Protein AF-A0A7X3VIU7-F1 (afdb_monomer)

Radius of gyration: 25.83 Å; Cα contacts (8 Å, |Δi|>4): 78; chains: 1; bounding box: 59×47×70 Å

Structure (mmCIF, N/CA/C/O backbone):
data_AF-A0A7X3VIU7-F1
#
_entry.id   AF-A0A7X3VIU7-F1
#
loop_
_atom_site.group_PDB
_atom_site.id
_atom_site.type_symbol
_atom_site.label_atom_id
_atom_site.label_alt_id
_atom_site.label_comp_id
_atom_site.label_asym_id
_atom_site.label_entity_id
_atom_site.label_seq_id
_atom_site.pdbx_PDB_ins_code
_atom_site.Cartn_x
_atom_site.Cartn_y
_atom_site.Cartn_z
_atom_site.occupancy
_atom_site.B_iso_or_equiv
_atom_site.auth_seq_id
_atom_site.auth_comp_id
_atom_site.auth_asym_id
_atom_site.auth_atom_id
_atom_site.pdbx_PDB_model_num
ATOM 1 N N . MET A 1 1 ? -41.754 20.564 9.578 1.00 50.47 1 MET A N 1
ATOM 2 C CA . MET A 1 1 ? -40.548 21.058 8.878 1.00 50.47 1 MET A CA 1
ATOM 3 C C . MET A 1 1 ? -39.331 20.341 9.441 1.00 50.47 1 MET A C 1
ATOM 5 O O . MET A 1 1 ? -39.280 20.212 10.660 1.00 50.47 1 MET A O 1
ATOM 9 N N . PRO A 1 2 ? -38.402 19.831 8.618 1.00 66.06 2 PRO A N 1
ATOM 10 C CA . PRO A 1 2 ? -37.187 19.202 9.127 1.00 66.06 2 PRO A CA 1
ATOM 11 C C . PRO A 1 2 ? -36.305 20.253 9.812 1.00 66.06 2 PRO A C 1
ATOM 13 O O . PRO A 1 2 ? -36.135 21.360 9.304 1.00 66.06 2 PRO A O 1
ATOM 16 N N . ILE A 1 3 ? -35.769 19.910 10.981 1.00 73.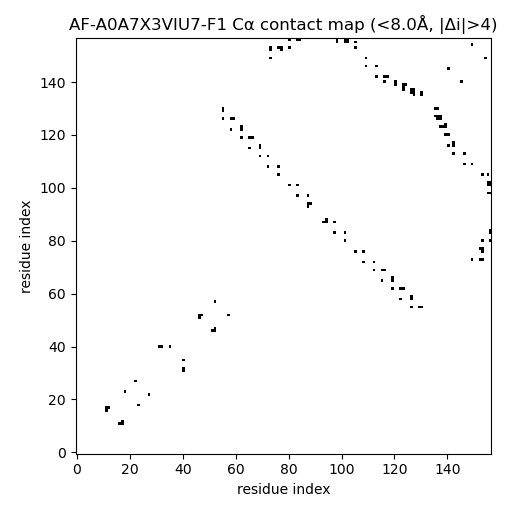44 3 ILE A N 1
ATOM 17 C CA . ILE A 1 3 ? -34.824 20.754 11.715 1.00 73.44 3 ILE A CA 1
ATOM 18 C C . ILE A 1 3 ? -33.541 20.846 10.882 1.00 73.44 3 ILE A C 1
ATOM 20 O O . ILE A 1 3 ? -32.896 19.832 10.622 1.00 73.44 3 ILE A O 1
ATOM 24 N N . ASN A 1 4 ? -33.174 22.053 10.445 1.00 85.00 4 ASN A N 1
ATOM 25 C CA . ASN A 1 4 ? -31.904 22.293 9.765 1.00 85.00 4 ASN A CA 1
ATOM 26 C C . ASN A 1 4 ? -30.827 22.599 10.814 1.00 85.00 4 ASN A C 1
ATOM 28 O O . ASN A 1 4 ? -30.647 23.745 11.221 1.00 85.00 4 ASN A O 1
ATOM 32 N N . VAL A 1 5 ? -30.138 21.547 11.258 1.00 87.56 5 VAL A N 1
ATOM 33 C CA . VAL A 1 5 ? -29.089 21.616 12.289 1.00 87.56 5 VAL A CA 1
ATOM 34 C C . VAL A 1 5 ? -27.954 22.563 11.884 1.00 87.56 5 VAL A C 1
ATOM 36 O O . VAL A 1 5 ? -27.449 23.292 12.729 1.00 87.56 5 VAL A O 1
ATOM 39 N N . ASN A 1 6 ? -27.594 22.625 10.597 1.00 88.44 6 ASN A N 1
ATOM 40 C CA . ASN A 1 6 ? -26.528 23.515 10.126 1.00 88.44 6 ASN A CA 1
ATOM 41 C C . ASN A 1 6 ? -26.891 24.988 10.341 1.00 88.44 6 ASN A C 1
ATOM 43 O O . ASN A 1 6 ? -26.095 25.732 10.902 1.00 88.44 6 ASN A O 1
ATOM 47 N N . LYS A 1 7 ? -28.125 25.377 9.991 1.00 90.94 7 LYS A N 1
ATOM 48 C CA . LYS A 1 7 ? -28.613 26.747 10.201 1.00 90.94 7 LYS A CA 1
ATOM 49 C C . LYS A 1 7 ? -28.609 27.136 11.686 1.00 90.94 7 LYS A C 1
ATOM 51 O O . LYS A 1 7 ? -28.244 28.249 12.035 1.00 90.94 7 LYS A O 1
ATOM 56 N N . GLN A 1 8 ? -28.965 26.205 12.574 1.00 90.62 8 GLN A N 1
ATOM 57 C CA . GLN A 1 8 ? -28.931 26.443 14.023 1.00 90.62 8 GLN A CA 1
ATOM 58 C C . GLN A 1 8 ? -27.505 26.632 14.558 1.00 90.62 8 GLN A C 1
ATOM 60 O O . GLN A 1 8 ? -27.291 27.463 15.439 1.00 90.62 8 GLN A O 1
ATOM 65 N N . ILE A 1 9 ? -26.537 25.874 14.032 1.00 90.94 9 ILE A N 1
ATOM 66 C CA . ILE A 1 9 ? -25.122 26.014 14.396 1.00 90.94 9 ILE A CA 1
ATOM 67 C C . ILE A 1 9 ? -24.589 27.375 13.935 1.00 90.94 9 ILE A C 1
ATOM 69 O O . ILE A 1 9 ? -23.935 28.056 14.721 1.00 90.94 9 ILE A O 1
ATOM 73 N N . GLU A 1 10 ? -24.894 27.790 12.704 1.00 91.88 10 GLU A N 1
ATOM 74 C CA . GLU A 1 10 ? -24.481 29.089 12.150 1.00 91.88 10 GLU A CA 1
ATOM 75 C C . GLU A 1 10 ? -25.018 30.259 12.984 1.00 91.88 10 GLU A C 1
ATOM 77 O O . GLU A 1 10 ? -24.243 31.097 13.442 1.00 91.88 10 GLU A O 1
ATOM 82 N N . GLU A 1 11 ? -26.318 30.266 13.289 1.00 92.81 11 GLU A N 1
ATOM 83 C CA . GLU A 1 11 ? -26.926 31.299 14.133 1.00 92.81 11 GLU A CA 1
ATOM 84 C C . GLU A 1 11 ? -26.323 31.320 15.557 1.00 92.81 11 GLU A C 1
ATOM 86 O O . GLU A 1 11 ? -26.133 32.387 16.140 1.00 92.81 11 GLU A O 1
ATOM 91 N N . ALA A 1 12 ? -25.980 30.159 16.133 1.00 89.06 12 ALA A N 1
ATOM 92 C CA . ALA A 1 12 ? -25.312 30.077 17.437 1.00 89.06 12 ALA A CA 1
ATOM 93 C C . ALA A 1 12 ? -23.858 30.593 17.391 1.00 89.06 12 ALA A C 1
ATOM 95 O O . ALA A 1 12 ? -23.384 31.220 18.345 1.00 89.06 12 ALA A O 1
ATOM 96 N N . MET A 1 13 ? -23.150 30.383 16.274 1.00 89.25 13 MET A N 1
ATOM 97 C CA . MET A 1 13 ? -21.830 30.973 16.032 1.00 89.25 13 MET A CA 1
ATOM 98 C C . MET A 1 13 ? -21.906 32.500 15.927 1.00 89.25 13 MET A C 1
ATOM 100 O O . MET A 1 13 ? -21.097 33.182 16.559 1.00 89.25 13 MET A O 1
ATOM 104 N N . GLU A 1 14 ? -22.889 33.038 15.199 1.00 93.06 14 GLU A N 1
ATOM 105 C CA . GLU A 1 14 ? -23.127 34.485 15.074 1.00 93.06 14 GLU A CA 1
ATOM 106 C C . GLU A 1 14 ? -23.460 35.137 16.420 1.00 93.06 14 GLU A C 1
ATOM 108 O O . GLU A 1 14 ? -22.922 36.196 16.752 1.00 93.06 14 GLU A O 1
ATOM 113 N N . ARG A 1 15 ? -24.274 34.467 17.246 1.00 93.38 15 ARG A N 1
ATOM 114 C CA . ARG A 1 15 ? -24.580 34.896 18.623 1.00 93.38 15 ARG A CA 1
ATOM 115 C C . ARG A 1 15 ? -23.393 34.770 19.584 1.00 93.38 15 ARG A C 1
ATOM 117 O O . ARG A 1 15 ? -23.476 35.226 20.721 1.00 93.38 15 ARG A O 1
ATOM 124 N N . GLY A 1 16 ? -22.279 34.183 19.142 1.00 90.62 16 GLY A N 1
ATOM 125 C CA . GLY A 1 16 ? -21.072 34.028 19.946 1.00 90.62 16 GLY A CA 1
ATOM 126 C C . GLY A 1 16 ? -21.191 32.974 21.046 1.00 90.62 16 GLY A C 1
ATOM 127 O O . GLY A 1 16 ? -20.378 32.993 21.965 1.00 90.62 16 GLY A O 1
ATOM 128 N N . GLU A 1 17 ? -22.144 32.041 20.951 1.00 90.81 17 GLU A N 1
ATOM 129 C CA . GLU A 1 17 ? -22.378 30.991 21.960 1.00 90.81 17 GLU A CA 1
ATOM 130 C C . GLU A 1 17 ? -21.190 30.023 22.115 1.00 90.81 17 GLU A C 1
ATOM 132 O O . GLU A 1 17 ? -21.074 29.330 23.122 1.00 90.81 17 GLU A O 1
ATOM 137 N N . PHE A 1 18 ? -20.275 30.000 21.140 1.00 88.75 18 PHE A N 1
ATOM 138 C CA . PHE A 1 18 ? -19.038 29.216 21.188 1.00 88.75 18 PHE A CA 1
ATOM 139 C C . PHE A 1 18 ? -17.828 29.977 21.758 1.00 88.75 18 PHE A C 1
ATOM 141 O O . PHE A 1 18 ? -16.748 29.395 21.856 1.00 88.75 18 PHE A O 1
ATOM 148 N N . LYS A 1 19 ? -17.980 31.256 22.133 1.00 90.00 19 LYS A N 1
ATOM 149 C CA . LYS A 1 19 ? -16.915 32.048 22.771 1.00 90.00 19 LYS A CA 1
ATOM 150 C C . LYS A 1 19 ? -16.882 31.792 24.279 1.00 90.00 19 LYS A C 1
ATOM 152 O O . LYS A 1 19 ? -17.919 31.690 24.925 1.00 90.00 19 LYS A O 1
ATOM 157 N N . ASN A 1 20 ? -15.685 31.765 24.853 1.00 87.50 20 ASN A N 1
ATOM 158 C CA . ASN A 1 20 ? -15.388 31.505 26.264 1.00 87.50 20 ASN A CA 1
ATOM 159 C C . ASN A 1 20 ? -15.893 30.148 26.780 1.00 87.50 20 ASN A C 1
ATOM 161 O O . ASN A 1 20 ? -16.198 30.002 27.967 1.00 87.50 20 ASN A O 1
ATOM 165 N N . LEU A 1 21 ? -15.976 29.135 25.910 1.00 89.50 21 LEU A N 1
ATOM 166 C CA . LEU A 1 21 ? -16.372 27.794 26.336 1.00 89.50 21 LEU A CA 1
ATOM 167 C C . LEU A 1 21 ? -15.323 27.181 27.281 1.00 89.50 21 LEU A C 1
ATOM 169 O O . LEU A 1 21 ? -14.116 27.383 27.103 1.00 89.50 21 LEU A O 1
ATOM 173 N N . PRO A 1 22 ? -15.740 26.365 28.267 1.00 84.38 22 PRO A N 1
ATOM 174 C CA . PRO A 1 22 ? -14.809 25.617 29.099 1.00 84.38 22 PRO A CA 1
ATOM 175 C C . PRO A 1 22 ? -13.872 24.750 28.247 1.00 84.38 22 PRO A C 1
ATOM 177 O O . PRO A 1 22 ? -14.288 23.768 27.637 1.00 84.38 22 PRO A O 1
ATOM 180 N N . GLY A 1 23 ? -12.586 25.104 28.221 1.00 83.19 23 GLY A N 1
ATOM 181 C CA . GLY A 1 23 ? -11.582 24.406 27.411 1.00 83.19 23 GLY A CA 1
ATOM 182 C C . GLY A 1 23 ? -11.235 25.083 26.084 1.00 83.19 23 GLY A C 1
ATOM 183 O O . GLY A 1 23 ? -10.380 24.558 25.374 1.00 83.19 23 GLY A O 1
ATOM 184 N N . GLU A 1 24 ? -11.814 26.246 25.769 1.00 88.25 24 GLU A N 1
ATOM 185 C CA . GLU A 1 24 ? -11.396 27.059 24.623 1.00 88.25 24 GLU A CA 1
ATOM 186 C C . GLU A 1 24 ? -9.891 27.373 24.694 1.00 88.25 24 GLU A C 1
ATOM 188 O O . GLU A 1 24 ? -9.342 27.675 25.757 1.00 88.25 24 GLU A O 1
ATOM 193 N N . GLY A 1 25 ? -9.201 27.213 23.561 1.00 86.19 25 GLY A N 1
ATOM 194 C CA . GLY A 1 25 ? -7.754 27.410 23.444 1.00 86.19 25 GLY A CA 1
ATOM 195 C C . GLY A 1 25 ? -6.884 26.358 24.147 1.00 86.19 25 GLY A C 1
ATOM 196 O O . GLY A 1 25 ? -5.660 26.418 24.033 1.00 86.19 25 GLY A O 1
ATOM 197 N N . LYS A 1 26 ? -7.467 25.379 24.856 1.00 87.94 26 LYS A N 1
ATOM 198 C CA . LYS A 1 26 ? -6.718 24.313 25.540 1.00 87.94 26 LYS A CA 1
ATOM 199 C C . LYS A 1 26 ? -6.651 23.044 24.677 1.00 87.94 26 LYS A C 1
ATOM 201 O O . LYS A 1 26 ? -7.614 22.728 23.980 1.00 87.94 26 LYS A O 1
ATOM 206 N N . PRO A 1 27 ? -5.553 22.267 24.743 1.00 86.31 27 PRO A N 1
ATOM 207 C CA . PRO A 1 27 ? -5.472 20.979 24.060 1.00 86.31 27 PRO A CA 1
ATOM 208 C C . PRO A 1 27 ? -6.584 20.018 24.498 1.00 86.31 27 PRO A C 1
ATOM 210 O O . PRO A 1 27 ? -6.901 19.908 25.686 1.00 86.31 27 PRO A O 1
ATOM 213 N N . LEU A 1 28 ? -7.139 19.274 23.539 1.00 82.19 28 LEU A N 1
ATOM 214 C CA . LEU A 1 28 ? -8.123 18.231 23.816 1.00 82.19 28 LEU A CA 1
ATOM 215 C C . LEU A 1 28 ? -7.494 17.102 24.646 1.00 82.19 28 LEU A C 1
ATOM 217 O O . LEU A 1 28 ? -6.452 16.553 24.288 1.00 82.19 28 LEU A O 1
ATOM 221 N N . LYS A 1 29 ? -8.165 16.697 25.731 1.00 77.94 29 LYS A N 1
ATOM 222 C CA . LYS A 1 29 ? -7.765 15.539 26.548 1.00 77.94 29 LYS A CA 1
ATOM 223 C C . LYS A 1 29 ? -8.244 14.233 25.911 1.00 77.94 29 LYS A C 1
ATOM 225 O O . LYS A 1 29 ? -9.256 13.670 26.320 1.00 77.94 29 LYS A O 1
ATOM 230 N N . LEU A 1 30 ? -7.507 13.743 24.918 1.00 77.69 30 LEU A N 1
ATOM 231 C CA . LEU A 1 30 ? -7.864 12.528 24.170 1.00 77.69 30 LEU A CA 1
ATOM 232 C C . LEU A 1 30 ? -7.498 11.219 24.890 1.00 77.69 30 LEU A C 1
ATOM 234 O O . LEU A 1 30 ? -7.960 10.149 24.500 1.00 77.69 30 LEU A O 1
ATOM 238 N N . ASP A 1 31 ? -6.701 11.288 25.958 1.00 71.12 31 ASP A N 1
ATOM 239 C CA . ASP A 1 31 ? -6.184 10.102 26.659 1.00 71.12 31 ASP A CA 1
ATOM 240 C C . ASP A 1 31 ? -7.238 9.367 27.498 1.00 71.12 31 ASP A C 1
ATOM 242 O O . ASP A 1 31 ? -7.007 8.256 27.983 1.00 71.12 31 ASP A O 1
ATOM 246 N N . THR A 1 32 ? -8.403 9.983 27.691 1.00 73.19 32 THR A N 1
ATOM 247 C CA . THR A 1 32 ? -9.455 9.485 28.576 1.00 73.19 32 THR A CA 1
ATOM 248 C C . THR A 1 32 ? -10.705 9.184 27.772 1.00 73.19 32 THR A C 1
ATOM 250 O O . THR A 1 32 ? -11.424 10.088 27.364 1.00 73.19 32 THR A O 1
ATOM 253 N N . ASN A 1 33 ? -10.994 7.897 27.584 1.00 80.81 33 ASN A N 1
ATOM 254 C CA . ASN A 1 33 ? -12.286 7.466 27.070 1.00 80.81 33 ASN A CA 1
ATOM 255 C C . ASN A 1 33 ? -13.318 7.496 28.225 1.00 80.81 33 ASN A C 1
ATOM 257 O O . ASN A 1 33 ? -13.162 6.727 29.187 1.00 80.81 33 ASN A O 1
ATOM 261 N N . PRO A 1 34 ? -14.345 8.371 28.165 1.00 81.81 34 PRO A N 1
ATOM 262 C CA . PRO A 1 34 ? -15.346 8.502 29.225 1.00 81.81 34 PRO A CA 1
ATOM 263 C C . PRO A 1 34 ? -16.249 7.268 29.336 1.00 81.81 34 PRO A C 1
ATOM 265 O O . PRO A 1 34 ? -16.805 7.020 30.399 1.00 81.81 34 PRO A O 1
ATOM 268 N N . TYR A 1 35 ? -16.334 6.455 28.280 1.00 85.44 35 TYR A N 1
ATOM 269 C CA . TYR A 1 35 ? -17.140 5.235 28.234 1.00 85.44 35 TYR A CA 1
ATOM 270 C C . TYR A 1 35 ? -16.447 4.014 28.862 1.00 85.44 35 TYR A C 1
ATOM 272 O O . TYR A 1 35 ? -17.028 2.935 28.912 1.00 85.44 35 TYR A O 1
ATOM 280 N N . LEU A 1 36 ? -15.197 4.150 29.320 1.00 87.69 36 LEU A N 1
ATOM 281 C CA . LEU A 1 36 ? -14.478 3.079 30.016 1.00 87.69 36 LEU A CA 1
ATOM 282 C C . LEU A 1 36 ? -14.646 3.192 31.535 1.00 87.69 36 LEU A C 1
ATOM 284 O O . LEU A 1 36 ? -14.731 4.288 32.088 1.00 87.69 36 LEU A O 1
ATOM 288 N N . THR A 1 37 ? -14.607 2.061 32.234 1.00 91.69 37 THR A N 1
ATOM 289 C CA . THR A 1 37 ? -14.482 2.051 33.698 1.00 91.69 37 THR A CA 1
ATOM 290 C C . THR A 1 37 ? -13.093 2.540 34.126 1.00 91.69 37 THR A C 1
ATOM 292 O O . THR A 1 37 ? -12.149 2.571 33.329 1.00 91.69 37 THR A O 1
ATOM 295 N N . SER A 1 38 ? -12.934 2.937 35.392 1.00 88.56 38 SER A N 1
ATOM 296 C CA . SER A 1 38 ? -11.631 3.362 35.927 1.00 88.56 38 SER A CA 1
ATOM 297 C C . SER A 1 38 ? -10.581 2.253 35.819 1.00 88.56 38 SER A C 1
ATOM 299 O O . SER A 1 38 ? -9.448 2.523 35.420 1.00 88.56 38 SER A O 1
ATOM 301 N N . GLN A 1 39 ? -10.974 1.005 36.081 1.00 91.69 39 GLN A N 1
ATOM 302 C CA . GLN A 1 39 ? -10.114 -0.170 35.970 1.00 91.69 39 GLN A CA 1
ATOM 303 C C . GLN A 1 39 ? -9.685 -0.410 34.517 1.00 91.69 39 GLN A C 1
ATOM 305 O O . GLN A 1 39 ? -8.498 -0.590 34.250 1.00 91.69 39 GLN A O 1
ATOM 310 N N . ALA A 1 40 ? -10.618 -0.333 33.559 1.00 90.06 40 ALA A N 1
ATOM 311 C CA . ALA A 1 40 ? -10.307 -0.503 32.139 1.00 90.06 40 ALA A CA 1
ATOM 312 C C . ALA A 1 40 ? -9.368 0.598 31.613 1.00 90.06 40 ALA A C 1
ATOM 314 O O . ALA A 1 40 ? -8.458 0.320 30.830 1.00 90.06 40 ALA A O 1
ATOM 315 N N . ARG A 1 41 ? -9.539 1.847 32.071 1.00 89.31 41 ARG A N 1
ATOM 316 C CA . ARG A 1 41 ? -8.603 2.939 31.753 1.00 89.31 41 ARG A CA 1
ATOM 317 C C . ARG A 1 41 ? -7.202 2.668 32.292 1.00 89.31 41 ARG A C 1
ATOM 319 O O . ARG A 1 41 ? -6.237 2.875 31.561 1.00 89.31 41 ARG A O 1
ATOM 326 N N . MET A 1 42 ? -7.097 2.208 33.539 1.00 88.88 42 MET A N 1
ATOM 327 C CA . MET A 1 42 ? -5.812 1.873 34.154 1.00 88.88 42 MET A CA 1
ATOM 328 C C . MET A 1 42 ? -5.111 0.743 33.391 1.00 88.88 42 MET A C 1
ATOM 330 O O . MET A 1 42 ? -3.948 0.886 33.027 1.00 88.88 42 MET A O 1
ATOM 334 N N . ALA A 1 43 ? -5.833 -0.334 33.069 1.00 89.81 43 ALA A N 1
ATOM 335 C CA . ALA A 1 43 ? -5.293 -1.459 32.308 1.00 89.81 43 ALA A CA 1
ATOM 336 C C . ALA A 1 43 ? -4.771 -1.027 3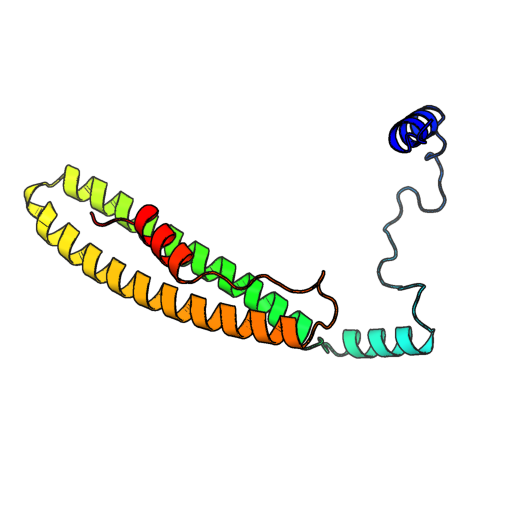0.926 1.00 89.81 43 ALA A C 1
ATOM 338 O O . ALA A 1 43 ? -3.637 -1.337 30.566 1.00 89.81 43 ALA A O 1
ATOM 339 N N . ASN A 1 44 ? -5.554 -0.244 30.174 1.00 87.00 44 ASN A N 1
ATOM 340 C CA . ASN A 1 44 ? -5.128 0.274 28.870 1.00 87.00 44 ASN A CA 1
ATOM 341 C C . ASN A 1 44 ? -3.901 1.189 28.973 1.00 87.00 44 ASN A C 1
ATOM 343 O O . ASN A 1 44 ? -3.034 1.148 28.098 1.00 87.00 44 ASN A O 1
ATOM 347 N N . ARG A 1 45 ? -3.818 2.012 30.027 1.00 87.19 45 ARG A N 1
ATOM 348 C CA . ARG A 1 45 ? -2.658 2.872 30.278 1.00 87.19 45 ARG A CA 1
ATOM 349 C C . ARG A 1 45 ? -1.408 2.040 30.549 1.00 87.19 45 ARG A C 1
ATOM 351 O O . ARG A 1 45 ? -0.410 2.259 29.874 1.00 87.19 45 ARG A O 1
ATOM 358 N N . LEU A 1 46 ? -1.495 1.052 31.440 1.00 91.44 46 LEU A N 1
ATOM 359 C CA . LEU A 1 46 ? -0.378 0.167 31.772 1.00 91.44 46 LEU A CA 1
ATOM 360 C C . LEU A 1 46 ? 0.144 -0.565 30.528 1.00 91.44 46 LEU A C 1
ATOM 362 O O . LEU A 1 46 ? 1.345 -0.573 30.275 1.00 91.44 46 LEU A O 1
ATOM 366 N N . LEU A 1 47 ? -0.752 -1.133 29.714 1.00 90.44 47 LEU A N 1
ATOM 367 C CA . LEU A 1 47 ? -0.372 -1.791 28.460 1.00 90.44 47 LEU A CA 1
ATOM 368 C C . LEU A 1 47 ? 0.360 -0.823 27.518 1.00 90.44 47 LEU A C 1
ATOM 370 O O . LEU A 1 47 ? 1.426 -1.154 27.002 1.00 90.44 47 LEU A O 1
ATOM 374 N N . LYS A 1 48 ? -0.172 0.393 27.337 1.00 86.44 48 LYS A N 1
ATOM 375 C CA . LYS A 1 48 ? 0.433 1.424 26.482 1.00 86.44 48 LYS A CA 1
ATOM 376 C C . LYS A 1 48 ? 1.814 1.859 26.985 1.00 86.44 48 LYS A C 1
ATOM 378 O O . LYS A 1 48 ? 2.727 1.990 26.175 1.00 86.44 48 LYS A O 1
ATOM 383 N N . GLU A 1 49 ? 1.970 2.077 28.290 1.00 89.62 49 GLU A N 1
ATOM 384 C CA . GLU A 1 49 ? 3.241 2.475 28.917 1.00 89.62 49 GLU A CA 1
ATOM 385 C C . GLU A 1 49 ? 4.318 1.392 28.779 1.00 89.62 49 GLU A C 1
ATOM 387 O O . GLU A 1 49 ? 5.486 1.710 28.583 1.00 89.62 49 GLU A O 1
ATOM 392 N N . ASN A 1 50 ? 3.916 0.120 28.765 1.00 93.94 50 ASN A N 1
ATOM 393 C CA . ASN A 1 50 ? 4.804 -1.016 28.506 1.00 93.94 50 ASN A CA 1
ATOM 394 C C . ASN A 1 50 ? 5.018 -1.298 27.004 1.00 93.94 50 ASN A C 1
ATOM 396 O O . ASN A 1 50 ? 5.556 -2.339 26.636 1.00 93.94 50 ASN A O 1
ATOM 400 N N . GLY A 1 51 ? 4.579 -0.401 26.115 1.00 88.56 51 GLY A N 1
ATOM 401 C CA . GLY A 1 51 ? 4.761 -0.539 24.668 1.00 88.56 51 GLY A CA 1
ATOM 402 C C . GLY A 1 51 ? 3.882 -1.610 24.013 1.00 88.56 51 GLY A C 1
ATOM 403 O O . GLY A 1 51 ? 4.052 -1.895 22.826 1.00 88.56 51 GLY A O 1
ATOM 404 N N . PHE A 1 52 ? 2.921 -2.189 24.739 1.00 91.00 52 PHE A N 1
ATOM 405 C CA . PHE A 1 52 ? 2.026 -3.197 24.188 1.00 91.00 52 PHE A CA 1
ATOM 406 C C . PHE A 1 52 ? 1.048 -2.559 23.199 1.00 91.00 52 PHE A C 1
ATOM 408 O O . PHE A 1 52 ? 0.285 -1.648 23.531 1.00 91.00 52 PHE A O 1
ATOM 415 N N . THR A 1 53 ? 1.042 -3.074 21.972 1.00 88.75 53 THR A N 1
ATOM 416 C CA . THR A 1 53 ? 0.122 -2.652 20.917 1.00 88.75 53 THR A CA 1
ATOM 417 C C . THR A 1 53 ? -0.764 -3.833 20.524 1.00 88.75 53 THR A C 1
ATOM 419 O O . THR A 1 53 ? -0.249 -4.886 20.161 1.00 88.75 53 THR A O 1
ATOM 422 N N . PRO A 1 54 ? -2.100 -3.693 20.557 1.00 88.31 54 PRO A N 1
ATOM 423 C CA . PRO A 1 54 ? -2.994 -4.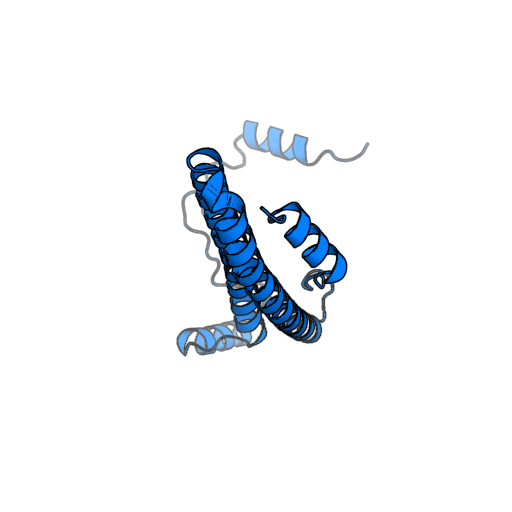724 20.048 1.00 88.31 54 PRO A CA 1
ATOM 424 C C . PRO A 1 54 ? -2.675 -5.122 18.602 1.00 88.31 54 PRO A C 1
ATOM 426 O O . PRO A 1 54 ? -2.466 -4.262 17.744 1.00 88.31 54 PRO A O 1
ATOM 429 N N . ARG A 1 55 ? -2.731 -6.426 18.308 1.00 90.12 55 ARG A N 1
ATOM 430 C CA . ARG A 1 55 ? -2.339 -6.989 17.004 1.00 90.12 55 ARG A CA 1
ATOM 431 C C . ARG A 1 55 ? -3.035 -6.338 15.804 1.00 90.12 55 ARG A C 1
ATOM 433 O O . ARG A 1 55 ? -2.420 -6.162 14.756 1.00 90.12 55 ARG A O 1
ATOM 440 N N . TRP A 1 56 ? -4.308 -5.973 15.940 1.00 90.56 56 TRP A N 1
ATOM 441 C CA . TRP A 1 56 ? -5.057 -5.314 14.867 1.00 90.56 56 TRP A CA 1
ATOM 442 C C . TRP A 1 56 ? -4.471 -3.935 14.513 1.00 90.56 56 TRP A C 1
ATOM 444 O O . TRP A 1 56 ? -4.377 -3.617 13.332 1.00 90.56 56 TRP A O 1
ATOM 454 N N . ILE A 1 57 ? -3.972 -3.165 15.493 1.00 90.75 57 ILE A N 1
ATOM 455 C CA . ILE A 1 57 ? -3.305 -1.872 15.251 1.00 90.75 57 ILE A CA 1
ATOM 456 C C . ILE A 1 57 ? -1.995 -2.078 14.487 1.00 90.75 57 ILE A C 1
ATOM 458 O O . ILE A 1 57 ? -1.667 -1.308 13.583 1.00 90.75 57 ILE A O 1
ATOM 462 N N . GLU A 1 58 ? -1.222 -3.103 14.847 1.00 93.69 58 GLU A N 1
ATOM 463 C CA . GLU A 1 58 ? 0.022 -3.428 14.142 1.00 93.69 58 GLU A CA 1
ATOM 464 C C . GLU A 1 58 ? -0.252 -3.784 12.683 1.00 93.69 58 GLU A C 1
ATOM 466 O O . GLU A 1 58 ? 0.355 -3.212 11.778 1.00 93.69 58 GLU A O 1
ATOM 471 N N . LEU A 1 59 ? -1.223 -4.669 12.450 1.00 94.62 59 LEU A N 1
ATOM 472 C CA . LEU A 1 59 ? -1.622 -5.073 11.108 1.00 94.62 59 LEU A CA 1
ATOM 473 C C . LEU A 1 59 ? -2.133 -3.886 10.281 1.00 94.62 59 LEU A C 1
ATOM 475 O O . LEU A 1 59 ? -1.786 -3.779 9.108 1.00 94.62 59 LEU A O 1
ATOM 479 N N . GLU A 1 60 ? -2.896 -2.959 10.866 1.00 93.56 60 GLU A N 1
ATOM 480 C CA . GLU A 1 60 ? -3.306 -1.729 10.177 1.00 93.56 60 GLU A CA 1
ATOM 481 C C . GLU A 1 60 ? -2.105 -0.879 9.737 1.00 93.56 60 GLU A C 1
ATOM 483 O O . GLU A 1 60 ? -2.086 -0.356 8.617 1.00 93.56 60 GLU A O 1
ATOM 488 N N . LYS A 1 61 ? -1.079 -0.744 10.589 1.00 94.75 61 LYS A N 1
ATOM 489 C CA . LYS A 1 61 ? 0.166 -0.039 10.236 1.00 94.75 61 LYS A CA 1
ATOM 490 C C . LYS A 1 61 ? 0.915 -0.763 9.116 1.00 94.75 61 LYS A C 1
ATOM 492 O O . LYS A 1 61 ? 1.390 -0.108 8.187 1.00 94.75 61 LYS A O 1
ATOM 497 N N . GLU A 1 62 ? 0.996 -2.091 9.174 1.00 96.25 62 GLU A N 1
ATOM 498 C CA . GLU A 1 62 ? 1.604 -2.912 8.123 1.00 96.25 62 GLU A CA 1
ATOM 499 C C . GLU A 1 62 ? 0.874 -2.746 6.780 1.00 96.25 62 GLU A C 1
ATOM 501 O O . GLU A 1 62 ? 1.521 -2.477 5.769 1.00 96.25 62 GLU A O 1
ATOM 506 N N . ILE A 1 63 ? -0.462 -2.819 6.771 1.00 96.25 63 ILE A N 1
ATOM 507 C CA . ILE A 1 63 ? -1.306 -2.623 5.580 1.00 96.25 63 ILE A CA 1
ATOM 508 C C . ILE A 1 63 ? -1.053 -1.244 4.964 1.00 96.25 63 ILE A C 1
ATOM 510 O O . ILE A 1 63 ? -0.847 -1.135 3.754 1.00 96.25 63 ILE A O 1
ATOM 514 N N . LYS A 1 64 ? -1.037 -0.180 5.780 1.00 96.00 64 LYS A N 1
ATOM 515 C CA . LYS A 1 64 ? -0.745 1.185 5.305 1.00 96.00 64 LYS A CA 1
ATOM 516 C C . LYS A 1 64 ? 0.644 1.267 4.673 1.00 96.00 64 LYS A C 1
ATOM 518 O O . LYS A 1 64 ? 0.786 1.794 3.572 1.00 96.00 64 LYS A O 1
ATOM 523 N N . LYS A 1 65 ? 1.658 0.705 5.337 1.00 97.31 65 LYS A N 1
ATOM 524 C CA . LYS A 1 65 ? 3.036 0.676 4.832 1.00 97.31 65 LYS A CA 1
ATOM 525 C C . LYS A 1 65 ? 3.135 -0.064 3.496 1.00 97.31 65 LYS A C 1
ATOM 527 O O . LYS A 1 65 ? 3.792 0.427 2.582 1.00 97.31 65 LYS A O 1
ATOM 532 N N . GLU A 1 66 ? 2.489 -1.218 3.368 1.00 96.56 66 GLU A N 1
ATOM 533 C CA . GLU A 1 66 ? 2.506 -2.019 2.140 1.00 96.56 66 GLU A CA 1
ATOM 534 C C . GLU A 1 66 ? 1.786 -1.339 0.977 1.00 96.56 66 GLU A C 1
ATOM 536 O O . GLU A 1 66 ? 2.310 -1.349 -0.137 1.00 96.56 66 GLU A O 1
ATOM 541 N N . LYS A 1 67 ? 0.659 -0.659 1.230 1.00 96.06 67 LYS A N 1
ATOM 542 C CA . LYS A 1 67 ? 0.002 0.188 0.220 1.00 96.06 67 LYS A CA 1
ATOM 543 C C . LYS A 1 67 ? 0.958 1.249 -0.322 1.00 96.06 67 LYS A C 1
ATOM 545 O O . LYS A 1 67 ? 1.171 1.327 -1.529 1.00 96.06 67 LYS A O 1
ATOM 550 N N . THR A 1 68 ? 1.637 1.978 0.564 1.00 97.12 68 THR A N 1
ATOM 551 C CA . THR A 1 68 ? 2.644 2.967 0.153 1.00 97.12 68 THR A CA 1
ATOM 552 C C . THR A 1 68 ? 3.812 2.334 -0.616 1.00 97.12 68 THR A C 1
ATOM 554 O O . THR A 1 68 ? 4.367 2.951 -1.524 1.00 97.12 68 THR A O 1
ATOM 557 N N . GLN A 1 69 ? 4.218 1.104 -0.288 1.00 96.25 69 GLN A N 1
ATOM 558 C CA . GLN A 1 69 ? 5.262 0.401 -1.042 1.00 96.25 69 GLN A CA 1
ATOM 559 C C . GLN A 1 69 ? 4.811 0.027 -2.460 1.00 96.25 69 GLN A C 1
ATOM 561 O O . GLN A 1 69 ? 5.594 0.198 -3.394 1.00 96.25 69 GLN A O 1
ATOM 566 N N . LEU A 1 70 ? 3.570 -0.440 -2.632 1.00 95.69 70 LEU A N 1
ATOM 567 C CA . LEU A 1 70 ? 2.983 -0.725 -3.947 1.00 95.69 70 LEU A CA 1
ATOM 568 C C . LEU A 1 70 ? 2.921 0.539 -4.815 1.00 95.69 70 LEU A C 1
ATOM 570 O O . LEU A 1 70 ? 3.361 0.525 -5.964 1.00 95.69 70 LEU A O 1
ATOM 574 N N . GLU A 1 71 ? 2.449 1.650 -4.247 1.00 95.12 71 GLU A N 1
ATOM 575 C CA . GLU A 1 71 ? 2.400 2.954 -4.922 1.00 95.12 71 GLU A CA 1
ATOM 576 C C . GLU A 1 71 ? 3.793 3.418 -5.369 1.00 95.12 71 GLU A C 1
ATOM 578 O O . GLU A 1 71 ? 3.977 3.886 -6.495 1.00 95.12 71 GLU A O 1
ATOM 583 N N . ARG A 1 72 ? 4.806 3.254 -4.507 1.00 96.62 72 ARG A N 1
ATOM 584 C CA . ARG A 1 72 ? 6.200 3.588 -4.834 1.00 96.62 72 ARG A CA 1
ATOM 585 C C . ARG A 1 72 ? 6.753 2.717 -5.958 1.00 96.62 72 ARG A C 1
ATOM 587 O O . ARG A 1 72 ? 7.422 3.251 -6.838 1.00 96.62 72 ARG A O 1
ATOM 594 N N . LEU A 1 73 ? 6.473 1.411 -5.951 1.00 95.56 73 LEU A N 1
ATOM 595 C CA . LEU A 1 73 ? 6.898 0.491 -7.011 1.00 95.56 73 LEU A CA 1
ATOM 596 C C . LEU A 1 73 ? 6.354 0.946 -8.373 1.00 95.56 73 LEU A C 1
ATOM 598 O O . LEU A 1 73 ? 7.127 1.129 -9.314 1.00 95.56 73 LEU A O 1
ATOM 602 N N . LEU A 1 74 ? 5.050 1.225 -8.446 1.00 95.19 74 LEU A N 1
ATOM 603 C CA . LEU A 1 74 ? 4.391 1.761 -9.641 1.00 95.19 74 LEU A CA 1
ATOM 604 C C . LEU A 1 74 ? 5.015 3.086 -10.095 1.00 95.19 74 LEU A C 1
ATOM 606 O O . LEU A 1 74 ? 5.389 3.230 -11.260 1.00 95.19 74 LEU A O 1
ATOM 610 N N . LYS A 1 75 ? 5.174 4.047 -9.178 1.00 96.12 75 LYS A N 1
ATOM 611 C CA . LYS A 1 75 ? 5.743 5.368 -9.484 1.00 96.12 75 LYS A CA 1
ATOM 612 C C . LYS A 1 75 ? 7.172 5.269 -10.023 1.00 96.12 75 LYS A C 1
ATOM 614 O O . LYS A 1 75 ? 7.528 5.979 -10.965 1.00 96.12 75 LYS A O 1
ATOM 619 N N . ASN A 1 76 ? 7.983 4.375 -9.461 1.00 96.00 76 ASN A N 1
ATOM 620 C CA . ASN A 1 76 ? 9.357 4.155 -9.904 1.00 96.00 76 ASN A CA 1
ATOM 621 C C . ASN A 1 76 ? 9.408 3.570 -11.320 1.00 96.00 76 ASN A C 1
ATOM 623 O O . ASN A 1 76 ? 10.147 4.093 -12.158 1.00 96.00 76 ASN A O 1
ATOM 627 N N . LEU A 1 77 ? 8.588 2.555 -11.614 1.00 96.44 77 LEU A N 1
ATOM 628 C CA . LEU A 1 77 ? 8.496 1.959 -12.952 1.00 96.44 77 LEU A CA 1
ATOM 629 C C . LEU A 1 77 ? 7.984 2.959 -13.994 1.00 96.44 77 LEU A C 1
ATOM 631 O O . LEU A 1 77 ? 8.551 3.065 -15.079 1.00 96.44 77 LEU A O 1
ATOM 635 N N . GLN A 1 78 ? 6.978 3.769 -13.660 1.00 96.12 78 GLN A N 1
ATOM 636 C CA . GLN A 1 78 ? 6.512 4.855 -14.530 1.00 96.12 78 GLN A CA 1
ATOM 637 C C . GLN A 1 78 ? 7.619 5.877 -14.815 1.00 96.12 78 GLN A C 1
ATOM 639 O O . GLN A 1 78 ? 7.830 6.276 -15.961 1.00 96.12 78 GLN A O 1
ATOM 644 N N . GLY A 1 79 ? 8.343 6.312 -13.779 1.00 96.31 79 GLY A N 1
ATOM 645 C CA . GLY A 1 79 ? 9.455 7.249 -13.931 1.00 96.31 79 GLY A CA 1
ATOM 646 C C . GLY A 1 79 ? 10.595 6.658 -14.762 1.00 96.31 79 GLY A C 1
ATOM 647 O O . GLY A 1 79 ? 11.214 7.350 -15.571 1.00 96.31 79 GLY A O 1
ATOM 648 N N . ARG A 1 80 ? 10.865 5.358 -14.610 1.00 96.06 80 ARG A N 1
ATOM 649 C CA . ARG A 1 80 ? 11.808 4.618 -15.452 1.00 96.06 80 ARG A CA 1
ATOM 650 C C . ARG A 1 80 ? 11.354 4.583 -16.910 1.00 96.06 80 ARG A C 1
ATOM 652 O O . ARG A 1 80 ? 12.135 4.996 -17.765 1.00 96.06 80 ARG A O 1
ATOM 659 N N . ARG A 1 81 ? 10.105 4.191 -17.175 1.00 96.12 81 ARG A N 1
ATOM 660 C CA . ARG A 1 81 ? 9.489 4.172 -18.511 1.00 96.12 81 ARG A CA 1
ATOM 661 C C . ARG A 1 81 ? 9.651 5.514 -19.218 1.00 96.12 81 ARG A C 1
ATOM 663 O O . ARG A 1 81 ? 10.193 5.558 -20.312 1.00 96.12 81 ARG A O 1
ATOM 670 N N . LYS A 1 82 ? 9.237 6.613 -18.575 1.00 96.12 82 LYS A N 1
ATOM 671 C CA . LYS A 1 82 ? 9.306 7.967 -19.156 1.00 96.12 82 LYS A CA 1
ATOM 672 C C . LYS A 1 82 ? 10.730 8.355 -19.563 1.00 96.12 82 LYS A C 1
ATOM 674 O O . LYS A 1 82 ? 10.936 8.884 -20.649 1.00 96.12 82 LYS A O 1
ATOM 679 N N . ARG A 1 83 ? 11.724 8.049 -18.720 1.00 96.31 83 ARG A N 1
ATOM 680 C CA . ARG A 1 83 ? 13.142 8.301 -19.035 1.00 96.31 83 ARG A CA 1
ATOM 681 C C . ARG A 1 83 ? 13.619 7.477 -20.227 1.00 96.31 83 ARG A C 1
ATOM 683 O O . ARG A 1 83 ? 14.272 8.013 -21.113 1.00 96.31 83 ARG A O 1
ATOM 690 N N . LEU A 1 84 ? 13.280 6.190 -20.263 1.00 96.50 84 LEU A N 1
ATOM 691 C CA . LEU A 1 84 ? 13.648 5.315 -21.377 1.00 96.50 84 LEU A CA 1
ATOM 692 C C . LEU A 1 84 ? 12.952 5.717 -22.682 1.00 96.50 84 LEU A C 1
ATOM 694 O O . LEU A 1 84 ? 13.580 5.661 -23.733 1.00 96.50 84 LEU A O 1
ATOM 698 N N . GLN A 1 85 ? 11.707 6.190 -22.614 1.00 95.38 85 GLN A N 1
ATOM 699 C CA . GLN A 1 85 ? 10.976 6.715 -23.765 1.00 95.38 85 GLN A CA 1
ATOM 700 C C . GLN A 1 85 ? 11.689 7.928 -24.376 1.00 95.38 85 GLN A C 1
ATOM 702 O O . GLN A 1 85 ? 11.881 7.967 -25.588 1.00 95.38 85 GLN A O 1
ATOM 707 N N . ALA A 1 86 ? 12.140 8.877 -23.549 1.00 96.31 86 ALA A N 1
ATOM 708 C CA . ALA A 1 86 ? 12.905 10.036 -24.013 1.00 96.31 86 ALA A CA 1
ATOM 709 C C . ALA A 1 86 ? 14.233 9.624 -24.678 1.00 96.31 86 ALA A C 1
ATOM 711 O O . ALA A 1 86 ? 14.572 10.113 -25.753 1.00 96.31 86 ALA A O 1
ATOM 712 N N . ILE A 1 87 ? 14.956 8.662 -24.091 1.00 96.38 87 ILE A N 1
ATOM 713 C CA . ILE A 1 87 ? 16.199 8.128 -24.675 1.00 96.38 87 ILE A CA 1
ATOM 714 C C . ILE A 1 87 ? 15.920 7.421 -26.010 1.00 96.38 87 ILE A C 1
ATOM 716 O O . ILE A 1 87 ? 16.675 7.590 -26.964 1.00 96.38 87 ILE A O 1
ATOM 720 N N . ALA A 1 88 ? 14.840 6.641 -26.099 1.00 96.25 88 ALA A N 1
ATOM 721 C CA . ALA A 1 88 ? 14.466 5.933 -27.321 1.00 96.25 88 ALA A CA 1
ATOM 722 C C . ALA A 1 88 ? 14.050 6.893 -28.451 1.00 96.25 88 ALA A C 1
ATOM 724 O O . ALA A 1 88 ? 14.304 6.598 -29.617 1.00 96.25 88 ALA A O 1
ATOM 725 N N . GLN A 1 89 ? 13.448 8.039 -28.113 1.00 95.25 89 GLN A N 1
ATOM 726 C CA . GLN A 1 89 ? 13.165 9.120 -29.062 1.00 95.25 89 GLN A CA 1
ATOM 727 C C . GLN A 1 89 ? 14.453 9.790 -29.556 1.00 95.25 89 GLN A C 1
ATOM 729 O O . GLN A 1 89 ? 14.586 10.041 -30.749 1.00 95.25 89 GLN A O 1
ATOM 734 N N . GLN A 1 90 ? 15.413 10.036 -28.658 1.00 96.94 90 GLN A N 1
ATOM 735 C CA . GLN A 1 90 ? 16.704 10.637 -29.006 1.00 96.94 90 GLN A CA 1
ATOM 736 C C . GLN A 1 90 ? 17.584 9.702 -29.855 1.00 96.94 90 GLN A C 1
ATOM 738 O O . GLN A 1 90 ? 18.294 10.165 -30.744 1.00 96.94 90 GLN A O 1
ATOM 743 N N . TYR A 1 91 ? 17.530 8.389 -29.606 1.00 96.00 91 TYR A N 1
ATOM 744 C CA . TYR A 1 91 ? 18.349 7.383 -30.292 1.00 96.00 91 TYR A CA 1
ATOM 745 C C . TYR A 1 91 ? 17.488 6.241 -30.868 1.00 96.00 91 TYR A C 1
ATOM 747 O O . TYR A 1 91 ? 17.463 5.143 -30.299 1.00 96.00 91 TYR A O 1
ATOM 755 N N . PRO A 1 92 ? 16.819 6.445 -32.021 1.00 95.00 92 PRO A N 1
ATOM 756 C CA . PRO A 1 92 ? 15.881 5.468 -32.584 1.00 95.00 92 PRO A CA 1
ATOM 757 C C . PRO A 1 92 ? 16.488 4.085 -32.855 1.00 95.00 92 PRO A C 1
ATOM 759 O O . PRO A 1 92 ? 15.835 3.071 -32.624 1.00 95.00 92 PRO A O 1
ATOM 762 N N . HIS A 1 93 ? 17.762 4.021 -33.258 1.00 96.31 93 HIS A N 1
ATOM 763 C CA . HIS A 1 93 ? 18.483 2.763 -33.499 1.00 96.31 93 HIS A CA 1
ATOM 764 C C . HIS A 1 93 ? 18.655 1.902 -32.232 1.00 96.31 93 HIS A C 1
ATOM 766 O O . HIS A 1 93 ? 18.883 0.701 -32.331 1.00 96.31 93 HIS A O 1
ATOM 772 N N . ARG A 1 94 ? 18.524 2.483 -31.028 1.00 95.31 94 ARG A N 1
ATOM 773 C CA . ARG A 1 94 ? 18.567 1.749 -29.748 1.00 95.31 94 ARG A CA 1
ATOM 774 C C . ARG A 1 94 ? 17.186 1.369 -29.222 1.00 95.31 94 ARG A C 1
ATOM 776 O O . ARG A 1 94 ? 17.112 0.686 -28.199 1.00 95.31 94 ARG A O 1
ATOM 783 N N . ARG A 1 95 ? 16.104 1.809 -29.876 1.00 95.25 95 ARG A N 1
ATOM 784 C CA . ARG A 1 95 ? 14.729 1.660 -29.378 1.00 95.25 95 ARG A CA 1
ATOM 785 C C . ARG A 1 95 ? 14.397 0.213 -29.048 1.00 95.25 95 ARG A C 1
ATOM 787 O O . ARG A 1 95 ? 13.882 -0.049 -27.971 1.00 95.25 95 ARG A O 1
ATOM 794 N N . GLU A 1 96 ? 14.743 -0.719 -29.928 1.00 95.75 96 GLU A N 1
ATOM 795 C CA . GLU A 1 96 ? 14.422 -2.129 -29.725 1.00 95.75 96 GLU A CA 1
ATOM 796 C C . GLU A 1 96 ? 15.119 -2.715 -28.489 1.00 95.75 96 GLU A C 1
ATOM 798 O O . GLU A 1 96 ? 14.470 -3.335 -27.646 1.00 95.75 96 GLU A O 1
ATOM 803 N N . ALA A 1 97 ? 16.419 -2.460 -28.323 1.00 96.19 97 ALA A N 1
ATOM 804 C CA . ALA A 1 97 ? 17.166 -2.908 -27.148 1.00 96.19 97 ALA A CA 1
ATOM 805 C C . ALA A 1 97 ? 16.618 -2.288 -25.847 1.00 96.19 97 ALA A C 1
ATOM 807 O O . ALA A 1 97 ? 16.507 -2.974 -24.828 1.00 96.19 97 ALA A O 1
ATOM 808 N N . ILE A 1 98 ? 16.233 -1.007 -25.888 1.00 96.75 98 ILE A N 1
ATOM 809 C CA . ILE A 1 98 ? 15.622 -0.300 -24.755 1.00 96.75 98 ILE A CA 1
ATOM 810 C C . ILE A 1 98 ? 14.258 -0.906 -24.404 1.00 96.75 98 ILE A C 1
ATOM 812 O O . ILE A 1 98 ? 14.029 -1.224 -23.235 1.00 96.75 98 ILE A O 1
ATOM 816 N N . SER A 1 99 ? 13.378 -1.104 -25.390 1.00 96.38 99 SER A N 1
ATOM 817 C CA . SER A 1 99 ? 12.057 -1.707 -25.183 1.00 96.38 99 SER A CA 1
ATOM 818 C C . SER A 1 99 ? 12.189 -3.122 -24.622 1.00 96.38 99 SER A C 1
ATOM 820 O O . SER A 1 99 ? 11.582 -3.417 -23.598 1.00 96.38 99 SER A O 1
ATOM 822 N N . ARG A 1 100 ? 13.057 -3.973 -25.191 1.00 96.69 100 ARG A N 1
ATOM 823 C CA . ARG A 1 100 ? 13.306 -5.328 -24.666 1.00 96.69 100 ARG A CA 1
ATOM 824 C C . ARG A 1 100 ? 13.777 -5.301 -23.211 1.00 96.69 100 ARG A C 1
ATOM 826 O O . ARG A 1 100 ? 13.261 -6.059 -22.393 1.00 96.69 100 ARG A O 1
ATOM 833 N N . SER A 1 101 ? 14.732 -4.434 -22.866 1.00 95.62 101 SER A N 1
ATOM 834 C CA . SER A 1 101 ? 15.228 -4.315 -21.487 1.00 95.62 101 SER A CA 1
ATOM 835 C C . SER A 1 101 ? 14.129 -3.870 -20.520 1.00 95.62 101 SER A C 1
ATOM 837 O O . SER A 1 101 ? 13.990 -4.438 -19.435 1.00 95.62 101 SER A O 1
ATOM 839 N N . PHE A 1 102 ? 13.323 -2.889 -20.927 1.00 97.25 102 PHE A N 1
ATOM 840 C CA . PHE A 1 102 ? 12.221 -2.399 -20.113 1.00 97.25 102 PHE A CA 1
ATOM 841 C C . PHE A 1 102 ? 11.119 -3.439 -19.933 1.00 97.25 102 PHE A C 1
ATOM 843 O O . PHE A 1 102 ? 10.613 -3.556 -18.825 1.00 97.25 102 PHE A O 1
ATOM 850 N N . GLU A 1 103 ? 10.780 -4.232 -20.953 1.00 96.88 103 GLU A N 1
ATOM 851 C CA . GLU A 1 103 ? 9.780 -5.294 -20.792 1.00 96.88 103 GLU A CA 1
ATOM 852 C C . GLU A 1 103 ? 10.210 -6.333 -19.750 1.00 96.88 103 GLU A C 1
ATOM 854 O O . GLU A 1 103 ? 9.387 -6.760 -18.946 1.00 96.88 103 GLU A O 1
ATOM 859 N N . HIS A 1 104 ? 11.502 -6.670 -19.666 1.00 96.38 104 HIS A N 1
ATOM 860 C CA . HIS A 1 104 ? 12.010 -7.547 -18.601 1.00 96.38 104 HIS A CA 1
ATOM 861 C C . HIS A 1 104 ? 11.933 -6.892 -17.210 1.00 96.38 104 HIS A C 1
ATOM 863 O O . HIS A 1 104 ? 11.671 -7.558 -16.208 1.00 96.38 104 HIS A O 1
ATOM 869 N N . GLU A 1 105 ? 12.184 -5.583 -17.111 1.00 96.00 105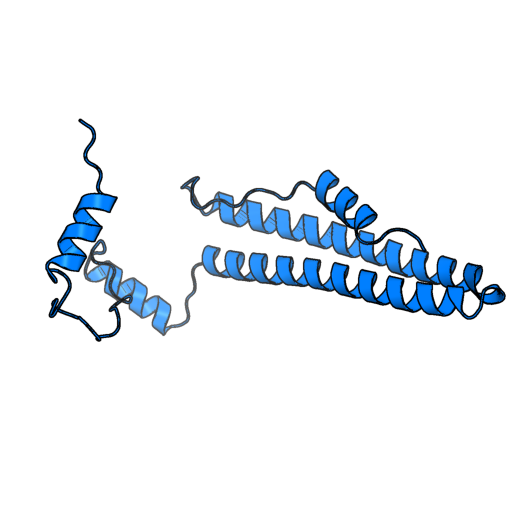 GLU A N 1
ATOM 870 C CA . GLU A 1 105 ? 12.020 -4.829 -15.860 1.00 96.00 105 GLU A CA 1
ATOM 871 C C . GLU A 1 105 ? 10.541 -4.761 -15.444 1.00 96.00 105 GLU A C 1
ATOM 873 O O . GLU A 1 105 ? 10.200 -5.011 -14.288 1.00 96.00 105 GLU A O 1
ATOM 878 N N . ARG A 1 106 ? 9.658 -4.497 -16.408 1.00 96.56 106 ARG A N 1
ATOM 879 C CA . ARG A 1 106 ? 8.211 -4.406 -16.236 1.00 96.56 106 ARG A CA 1
ATOM 880 C C . ARG A 1 106 ? 7.597 -5.749 -15.848 1.00 96.56 106 ARG A C 1
ATOM 882 O O . ARG A 1 106 ? 6.788 -5.768 -14.927 1.00 96.56 106 ARG A O 1
ATOM 889 N N . ALA A 1 107 ? 8.001 -6.852 -16.478 1.00 96.19 107 ALA A N 1
ATOM 890 C CA . ALA A 1 107 ? 7.537 -8.199 -16.139 1.00 96.19 107 ALA A CA 1
ATOM 891 C C . ALA A 1 107 ? 7.845 -8.547 -14.674 1.00 96.19 107 ALA A C 1
ATOM 893 O O . ALA A 1 107 ? 6.936 -8.874 -13.913 1.00 96.19 107 ALA A O 1
ATOM 894 N N . ARG A 1 108 ? 9.094 -8.329 -14.236 1.00 96.50 108 ARG A N 1
ATOM 895 C CA . ARG A 1 108 ? 9.481 -8.487 -12.822 1.00 96.50 108 ARG A CA 1
ATOM 896 C C . ARG A 1 108 ? 8.699 -7.552 -11.899 1.00 96.50 108 ARG A C 1
ATOM 898 O O . ARG A 1 108 ? 8.326 -7.930 -10.792 1.00 96.50 108 ARG A O 1
ATOM 905 N N . GLY A 1 109 ? 8.432 -6.329 -12.354 1.00 96.31 109 GLY A N 1
ATOM 906 C CA . GLY A 1 109 ? 7.586 -5.373 -11.647 1.00 96.31 109 GLY A CA 1
ATOM 907 C C . GLY A 1 109 ? 6.158 -5.8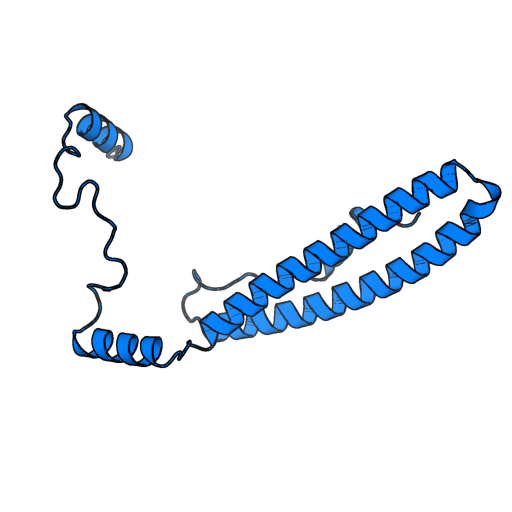79 -11.429 1.00 96.31 109 GLY A C 1
ATOM 908 O O . GLY A 1 109 ? 5.632 -5.740 -10.327 1.00 96.31 109 GLY A O 1
ATOM 909 N N . ILE A 1 110 ? 5.549 -6.495 -12.448 1.00 96.38 110 ILE A N 1
ATOM 910 C CA . ILE A 1 110 ? 4.206 -7.091 -12.378 1.00 96.38 110 ILE A CA 1
ATOM 911 C C . ILE A 1 110 ? 4.186 -8.269 -11.404 1.00 96.38 110 ILE A C 1
ATOM 913 O O . ILE A 1 110 ? 3.273 -8.355 -10.584 1.00 96.38 110 ILE A O 1
ATOM 917 N N . GLU A 1 111 ? 5.186 -9.149 -11.453 1.00 96.44 111 GLU A N 1
ATOM 918 C CA . GLU A 1 111 ? 5.309 -10.279 -10.523 1.00 96.44 111 GLU A CA 1
ATOM 919 C C . GLU A 1 111 ? 5.382 -9.791 -9.071 1.00 96.44 111 GLU A C 1
ATOM 921 O O . GLU A 1 111 ? 4.549 -10.169 -8.245 1.00 96.44 111 GLU A O 1
ATOM 926 N N . GLN A 1 112 ? 6.293 -8.855 -8.781 1.00 96.75 112 GLN A N 1
ATOM 927 C CA . GLN A 1 112 ? 6.437 -8.267 -7.445 1.00 96.75 112 GLN A CA 1
ATOM 928 C C . GLN A 1 112 ? 5.169 -7.542 -6.981 1.00 96.75 112 GLN A C 1
ATOM 930 O O . GLN A 1 112 ? 4.799 -7.614 -5.807 1.00 96.75 112 GLN A O 1
ATOM 935 N N . TYR A 1 113 ? 4.504 -6.816 -7.882 1.00 97.00 113 TYR A N 1
ATOM 936 C CA . TYR A 1 113 ? 3.254 -6.124 -7.584 1.00 97.00 113 TYR A CA 1
ATOM 937 C C . TYR A 1 113 ? 2.137 -7.119 -7.241 1.00 97.00 113 TYR A C 1
ATOM 939 O O . TYR A 1 113 ? 1.428 -6.932 -6.252 1.00 97.00 113 TYR A O 1
ATOM 947 N N . THR A 1 114 ? 2.030 -8.207 -8.007 1.00 96.56 114 THR A N 1
ATOM 948 C CA . THR A 1 114 ? 1.039 -9.273 -7.805 1.00 96.56 114 THR A CA 1
ATOM 949 C C . THR A 1 114 ? 1.234 -9.966 -6.460 1.00 96.56 114 THR A C 1
ATOM 951 O O . THR A 1 114 ? 0.291 -10.062 -5.677 1.00 96.56 114 THR A O 1
ATOM 954 N N . GLU A 1 115 ? 2.462 -10.381 -6.149 1.00 96.88 115 GLU A N 1
ATOM 955 C CA . GLU A 1 115 ? 2.784 -11.045 -4.884 1.00 96.88 115 GLU A CA 1
ATOM 956 C C . GLU A 1 115 ? 2.471 -10.139 -3.680 1.00 96.88 115 GLU A C 1
ATOM 958 O O . GLU A 1 115 ? 1.847 -10.546 -2.695 1.00 96.88 115 GLU A O 1
ATOM 963 N N . LYS A 1 116 ? 2.859 -8.861 -3.765 1.00 96.69 116 LYS A N 1
ATOM 964 C CA . LYS A 1 116 ? 2.575 -7.878 -2.714 1.00 96.69 116 LYS A CA 1
ATOM 965 C C . LYS A 1 116 ? 1.079 -7.620 -2.547 1.00 96.69 116 LYS A C 1
ATOM 967 O O . LYS A 1 116 ? 0.633 -7.471 -1.412 1.00 96.69 116 LYS A O 1
ATOM 972 N N . LEU A 1 117 ? 0.299 -7.600 -3.629 1.00 96.94 117 LEU A N 1
ATOM 973 C CA . LEU A 1 117 ? -1.160 -7.491 -3.552 1.00 96.94 117 LEU A CA 1
ATOM 974 C C . LEU A 1 117 ? -1.793 -8.681 -2.825 1.00 96.94 117 LEU A C 1
ATOM 976 O O . LEU A 1 117 ? -2.679 -8.491 -1.993 1.00 96.94 117 LEU A O 1
ATOM 980 N N . GLU A 1 118 ? -1.332 -9.900 -3.100 1.00 96.19 118 GLU A N 1
ATOM 981 C CA . GLU A 1 118 ? -1.831 -11.102 -2.426 1.00 96.19 118 GLU A CA 1
ATOM 982 C C . GLU A 1 118 ? -1.501 -11.086 -0.932 1.00 96.19 118 GLU A C 1
ATOM 984 O O . GLU A 1 118 ? -2.361 -11.355 -0.088 1.00 96.19 118 GLU A O 1
ATOM 989 N N . ASN A 1 119 ? -0.273 -10.698 -0.586 1.00 96.69 119 ASN A N 1
ATOM 990 C CA . ASN A 1 119 ? 0.143 -10.493 0.800 1.00 96.69 119 ASN A CA 1
ATOM 991 C C . ASN A 1 119 ? -0.723 -9.449 1.514 1.00 96.69 119 ASN A C 1
ATOM 993 O O . ASN A 1 119 ? -1.217 -9.706 2.617 1.00 96.69 119 ASN A O 1
ATOM 997 N N . LEU A 1 120 ? -0.973 -8.319 0.857 1.00 97.12 120 LEU A N 1
ATOM 998 C CA . LEU A 1 120 ? -1.789 -7.238 1.389 1.00 97.12 120 LEU A CA 1
ATOM 999 C C . LEU A 1 120 ? -3.239 -7.680 1.622 1.00 97.12 120 LEU A C 1
ATOM 1001 O O . LEU A 1 120 ? -3.792 -7.432 2.695 1.00 97.12 120 LEU A O 1
ATOM 1005 N N . ASN A 1 121 ? -3.839 -8.402 0.673 1.00 97.06 121 ASN A N 1
ATOM 1006 C CA . ASN A 1 121 ? -5.187 -8.949 0.825 1.00 97.06 121 ASN A CA 1
ATOM 1007 C C . ASN A 1 121 ? -5.279 -9.942 1.987 1.00 97.06 121 ASN A C 1
ATOM 1009 O O . ASN A 1 121 ? -6.220 -9.858 2.776 1.00 97.06 121 ASN A O 1
ATOM 1013 N N . ARG A 1 122 ? -4.285 -10.822 2.167 1.00 97.00 122 ARG A N 1
ATOM 1014 C CA . ARG A 1 122 ? -4.236 -11.727 3.330 1.00 97.00 122 ARG A CA 1
ATOM 1015 C C . ARG A 1 122 ? -4.201 -10.961 4.654 1.00 97.00 122 ARG A C 1
ATOM 1017 O O . ARG A 1 122 ? -4.854 -11.365 5.616 1.00 97.00 122 ARG A O 1
ATOM 1024 N N . LYS A 1 123 ? -3.471 -9.844 4.728 1.00 96.44 123 LYS A N 1
ATOM 1025 C CA . LYS A 1 123 ? -3.445 -8.991 5.931 1.00 96.44 123 LYS A CA 1
ATOM 1026 C C . LYS A 1 123 ? -4.769 -8.276 6.162 1.00 96.44 123 LYS A C 1
ATOM 1028 O O . LYS A 1 123 ? -5.239 -8.252 7.296 1.00 96.44 123 LYS A O 1
ATOM 1033 N N . ILE A 1 124 ? -5.387 -7.760 5.101 1.00 96.06 124 ILE A N 1
ATOM 1034 C CA . ILE A 1 124 ? -6.715 -7.143 5.173 1.00 96.06 124 ILE A CA 1
ATOM 1035 C C . ILE A 1 124 ? -7.742 -8.146 5.709 1.00 96.06 124 ILE A C 1
ATOM 1037 O O . ILE A 1 124 ? -8.464 -7.826 6.648 1.00 96.06 124 ILE A O 1
ATOM 1041 N N . GLN A 1 125 ? -7.759 -9.376 5.187 1.00 95.25 125 GLN A N 1
ATOM 1042 C CA . GLN A 1 125 ? -8.639 -10.434 5.693 1.00 95.25 125 GLN A CA 1
ATOM 1043 C C . GLN A 1 125 ? -8.415 -10.686 7.185 1.00 95.25 125 GLN A C 1
ATOM 1045 O O . GLN A 1 125 ? -9.377 -10.718 7.944 1.00 95.25 125 GLN A O 1
ATOM 1050 N N . ARG A 1 126 ? -7.157 -10.801 7.629 1.00 95.06 126 ARG A N 1
ATOM 1051 C CA . ARG A 1 126 ? -6.835 -11.005 9.052 1.00 95.06 126 ARG A CA 1
ATOM 1052 C C . ARG A 1 126 ? -7.362 -9.878 9.934 1.00 95.06 126 ARG A C 1
ATOM 1054 O O . ARG A 1 126 ? -7.968 -10.166 10.959 1.00 95.06 126 ARG A O 1
ATOM 1061 N N . VAL A 1 127 ? -7.166 -8.617 9.546 1.00 94.12 127 VAL A N 1
ATOM 1062 C CA . VAL A 1 127 ? -7.718 -7.479 10.302 1.00 94.12 127 VAL A CA 1
ATOM 1063 C C . VAL A 1 127 ? -9.239 -7.527 10.317 1.00 94.12 127 VAL A C 1
ATOM 1065 O O . VAL A 1 127 ? -9.830 -7.380 11.37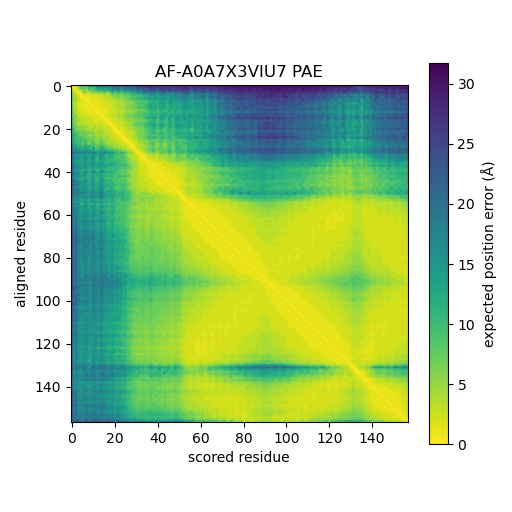8 1.00 94.12 127 VAL A O 1
ATOM 1068 N N . ASN A 1 128 ? -9.878 -7.803 9.181 1.00 93.31 128 ASN A N 1
ATOM 1069 C CA . ASN A 1 128 ? -11.335 -7.885 9.110 1.00 93.31 128 ASN A CA 1
ATOM 1070 C C . ASN A 1 128 ? -11.906 -8.990 10.007 1.00 93.31 128 ASN A C 1
ATOM 1072 O O . ASN A 1 128 ? -12.954 -8.791 10.608 1.00 93.31 128 ASN A O 1
ATOM 1076 N N . LEU A 1 129 ? -11.211 -10.125 10.133 1.00 92.56 129 LEU A N 1
ATOM 1077 C CA . LEU A 1 129 ? -11.595 -11.210 11.040 1.00 92.56 129 LEU A CA 1
ATOM 1078 C C . LEU A 1 129 ? -11.427 -10.831 12.519 1.00 92.56 129 LEU A C 1
ATOM 1080 O O . LEU A 1 129 ? -12.204 -11.284 13.353 1.00 92.56 129 LEU A O 1
ATOM 1084 N N . LEU A 1 130 ? -10.445 -9.985 12.849 1.00 91.19 130 LEU A N 1
ATOM 1085 C CA . LEU A 1 130 ? -10.271 -9.435 14.201 1.00 91.19 130 LEU A CA 1
ATOM 1086 C C . LEU A 1 130 ? -11.285 -8.324 14.525 1.00 91.19 130 LEU A C 1
ATOM 1088 O O . LEU A 1 130 ? -11.461 -7.985 15.694 1.00 91.19 130 LEU A O 1
ATOM 1092 N N . MET A 1 131 ? -11.940 -7.752 13.509 1.00 87.56 131 MET A N 1
ATOM 1093 C CA . MET A 1 131 ? -12.848 -6.613 13.639 1.00 87.56 131 MET A CA 1
ATOM 1094 C C . MET A 1 131 ? -14.305 -7.036 13.380 1.00 87.56 131 MET A C 1
ATOM 1096 O O . MET A 1 131 ? -14.743 -7.081 12.226 1.00 87.56 131 MET A O 1
ATOM 1100 N N . PRO A 1 132 ? -15.104 -7.293 14.436 1.00 75.81 132 PRO A N 1
ATOM 1101 C CA . PRO A 1 132 ? -16.481 -7.772 14.290 1.00 75.81 132 PRO A CA 1
ATOM 1102 C C . PRO A 1 132 ? -17.441 -6.701 13.746 1.00 75.81 132 PRO A C 1
ATOM 1104 O O . PRO A 1 132 ? -18.525 -7.021 13.264 1.00 75.81 132 PRO A O 1
ATOM 1107 N N . THR A 1 133 ? -17.064 -5.420 13.804 1.00 85.12 133 THR A N 1
ATOM 1108 C CA . THR A 1 133 ? -17.896 -4.318 13.319 1.00 85.12 133 THR A CA 1
ATOM 1109 C C . THR A 1 133 ? -17.603 -3.994 11.856 1.00 85.12 133 THR A C 1
ATOM 1111 O O . THR A 1 133 ? -16.507 -3.570 11.491 1.00 85.12 133 THR A O 1
ATOM 1114 N N . ARG A 1 134 ? -18.625 -4.135 11.002 1.00 82.19 134 ARG A N 1
ATOM 1115 C CA . ARG A 1 134 ? -18.514 -3.955 9.543 1.00 82.19 134 ARG A CA 1
ATOM 1116 C C . ARG A 1 134 ? -17.959 -2.589 9.123 1.00 82.19 134 ARG A C 1
ATOM 1118 O O . ARG A 1 134 ? -17.205 -2.509 8.163 1.00 82.19 134 ARG A O 1
ATOM 1125 N N . ASN A 1 135 ? -18.279 -1.522 9.855 1.00 86.25 135 ASN A N 1
ATOM 1126 C CA . ASN A 1 135 ? -17.782 -0.167 9.576 1.00 86.25 135 ASN A CA 1
ATOM 1127 C C . ASN A 1 135 ? -16.285 0.036 9.879 1.00 86.25 135 ASN A C 1
ATOM 1129 O O . ASN A 1 135 ? -15.752 1.104 9.593 1.00 86.25 135 ASN A O 1
ATOM 1133 N N . ARG A 1 136 ? -15.611 -0.962 10.463 1.00 82.50 136 ARG A N 1
ATOM 1134 C CA . ARG A 1 136 ? -14.163 -0.962 10.717 1.00 82.50 136 ARG A CA 1
ATOM 1135 C C . ARG A 1 136 ? -13.402 -1.984 9.869 1.00 82.50 136 ARG A C 1
ATOM 1137 O O . ARG A 1 136 ? -12.218 -2.199 10.099 1.00 82.50 136 ARG A O 1
ATOM 1144 N N . GLN A 1 137 ? -14.069 -2.615 8.905 1.00 90.19 137 GLN A N 1
ATOM 1145 C CA . GLN A 1 137 ? -13.442 -3.551 7.976 1.00 90.19 137 GLN A CA 1
ATOM 1146 C C . GLN A 1 137 ? -12.939 -2.819 6.726 1.00 90.19 137 GLN A C 1
ATOM 1148 O O . GLN A 1 137 ? -13.536 -1.845 6.267 1.00 90.19 137 GLN A O 1
ATOM 1153 N N . TYR A 1 138 ? -11.845 -3.309 6.151 1.00 90.12 138 TYR A N 1
ATOM 1154 C CA . TYR A 1 138 ? -11.290 -2.824 4.891 1.00 90.12 138 TYR A CA 1
ATOM 1155 C C . TYR A 1 138 ? -11.785 -3.676 3.721 1.00 90.12 138 TYR A C 1
ATOM 1157 O O . TYR A 1 138 ? -11.822 -4.904 3.807 1.00 90.12 138 TYR A O 1
ATOM 1165 N N . ALA A 1 139 ? -12.109 -3.044 2.593 1.00 92.19 139 ALA A N 1
ATOM 1166 C CA . ALA A 1 139 ? -12.404 -3.775 1.366 1.00 92.19 139 ALA A CA 1
ATOM 1167 C C . ALA A 1 139 ? -11.171 -4.560 0.890 1.00 92.19 139 ALA A C 1
ATOM 1169 O O . ALA A 1 139 ? -10.040 -4.065 0.959 1.00 92.19 139 ALA A O 1
ATOM 1170 N N . LEU A 1 140 ? -11.399 -5.777 0.390 1.00 94.31 140 LEU A N 1
ATOM 1171 C CA . LEU A 1 140 ? -10.363 -6.525 -0.315 1.00 94.31 140 LEU A CA 1
ATOM 1172 C C . LEU A 1 140 ? -10.062 -5.851 -1.646 1.00 94.31 140 LEU A C 1
ATOM 1174 O O . LEU A 1 140 ? -10.953 -5.324 -2.309 1.00 94.31 140 LEU A O 1
ATOM 1178 N N . ILE A 1 141 ? -8.795 -5.889 -2.037 1.00 95.19 141 ILE A N 1
ATOM 1179 C CA . ILE A 1 141 ? -8.347 -5.327 -3.301 1.00 95.19 141 ILE A CA 1
ATOM 1180 C C . ILE A 1 141 ? -8.682 -6.327 -4.402 1.00 95.19 141 ILE A C 1
ATOM 1182 O O . ILE A 1 141 ? -8.241 -7.480 -4.359 1.00 95.19 141 ILE A O 1
ATOM 1186 N N . ASN A 1 142 ? -9.442 -5.887 -5.402 1.00 96.38 142 ASN A N 1
ATOM 1187 C CA . ASN A 1 142 ? -9.699 -6.686 -6.590 1.00 96.38 142 ASN A CA 1
ATOM 1188 C C . ASN A 1 142 ? -8.402 -6.821 -7.401 1.00 96.38 142 ASN A C 1
ATOM 1190 O O . ASN A 1 142 ? -7.907 -5.857 -7.982 1.00 96.38 142 ASN A O 1
ATOM 1194 N N . ARG A 1 143 ? -7.843 -8.035 -7.434 1.00 94.06 143 ARG A N 1
ATOM 1195 C CA . ARG A 1 143 ? -6.567 -8.308 -8.105 1.00 94.06 143 ARG A CA 1
ATOM 1196 C C . ARG A 1 143 ? -6.648 -8.071 -9.614 1.00 94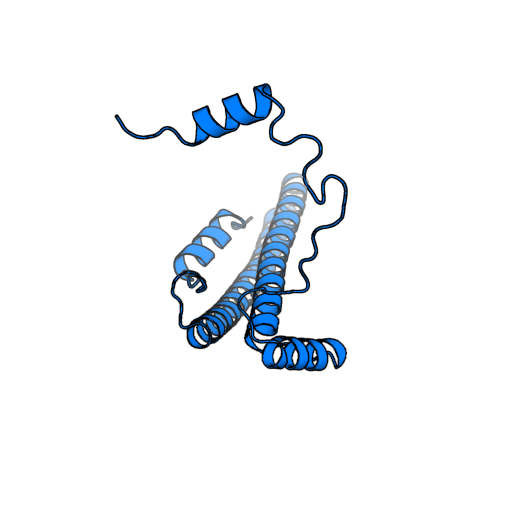.06 143 ARG A C 1
ATOM 1198 O O . ARG A 1 143 ? -5.707 -7.527 -10.178 1.00 94.06 143 ARG A O 1
ATOM 1205 N N . ALA A 1 144 ? -7.742 -8.470 -10.263 1.00 94.75 144 ALA A N 1
ATOM 1206 C CA . ALA A 1 144 ? -7.885 -8.318 -11.710 1.00 94.75 144 ALA A CA 1
ATOM 1207 C C . ALA A 1 144 ? -7.928 -6.835 -12.106 1.00 94.75 144 ALA A C 1
ATOM 1209 O O . ALA A 1 144 ? -7.229 -6.413 -13.025 1.00 94.75 144 ALA A O 1
ATOM 1210 N N . GLU A 1 145 ? -8.688 -6.039 -11.357 1.00 96.38 145 GLU A N 1
ATOM 1211 C CA . GLU A 1 145 ? -8.780 -4.592 -11.549 1.00 96.38 145 GLU A CA 1
ATOM 1212 C C . GLU A 1 145 ? -7.436 -3.900 -11.291 1.00 96.38 145 GLU A C 1
ATOM 1214 O O . GLU A 1 145 ? -6.952 -3.162 -12.146 1.00 96.38 145 GLU A O 1
ATOM 1219 N N . ALA A 1 146 ? -6.762 -4.229 -10.185 1.00 95.50 146 ALA A N 1
ATOM 1220 C CA . ALA A 1 146 ? -5.462 -3.648 -9.858 1.00 95.50 146 ALA A CA 1
ATOM 1221 C C . ALA A 1 146 ? -4.377 -3.976 -10.903 1.00 95.50 146 ALA A C 1
ATOM 1223 O O . ALA A 1 146 ? -3.532 -3.134 -11.211 1.00 95.50 146 ALA A O 1
ATOM 1224 N N . LEU A 1 147 ? -4.395 -5.183 -11.481 1.00 95.06 147 LEU A N 1
ATOM 1225 C CA . LEU A 1 147 ? -3.481 -5.557 -12.565 1.00 95.06 147 LEU A CA 1
ATOM 1226 C C . LEU A 1 147 ? -3.812 -4.843 -13.879 1.00 95.06 147 LEU A C 1
ATOM 1228 O O . LEU A 1 147 ? -2.896 -4.431 -14.590 1.00 95.06 147 LEU A O 1
ATOM 1232 N N . ASN A 1 148 ? -5.094 -4.656 -14.190 1.00 95.75 148 ASN A N 1
ATOM 1233 C CA . ASN A 1 148 ? -5.513 -3.855 -15.338 1.00 95.75 148 ASN A CA 1
ATOM 1234 C C . ASN A 1 148 ? -5.027 -2.402 -15.197 1.00 95.75 148 ASN A C 1
ATOM 1236 O O . ASN A 1 148 ? -4.439 -1.836 -16.119 1.00 95.75 148 ASN A O 1
ATOM 1240 N N . ASP A 1 149 ? -5.189 -1.815 -14.014 1.00 94.62 149 ASP A N 1
ATOM 124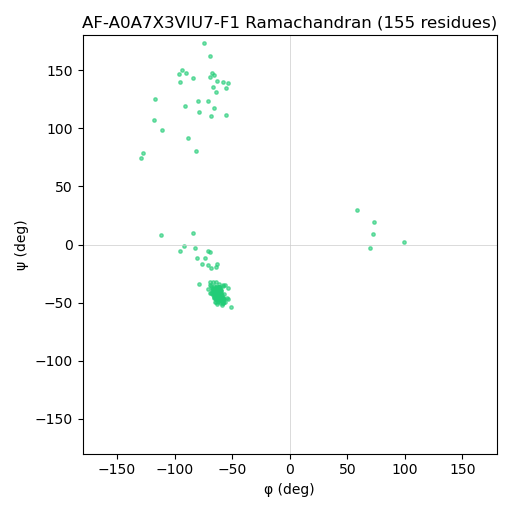1 C CA . ASP A 1 149 ? -4.725 -0.458 -13.740 1.00 94.62 149 ASP A CA 1
ATOM 1242 C C . ASP A 1 149 ? -3.203 -0.349 -13.793 1.00 94.62 149 ASP A C 1
ATOM 1244 O O . ASP A 1 149 ? -2.684 0.602 -14.379 1.00 94.62 149 ASP A O 1
ATOM 1248 N N . PHE A 1 150 ? -2.472 -1.353 -13.295 1.00 94.81 150 PHE A N 1
ATOM 1249 C CA . PHE A 1 150 ? -1.023 -1.424 -13.476 1.00 94.81 150 PHE A CA 1
ATOM 1250 C C . PHE A 1 150 ? -0.642 -1.329 -14.959 1.00 94.81 150 PHE A C 1
ATOM 1252 O O . PHE A 1 150 ? 0.246 -0.552 -15.315 1.00 94.81 150 PHE A O 1
ATOM 1259 N N . GLN A 1 151 ? -1.309 -2.090 -15.833 1.00 93.31 151 GLN A N 1
ATOM 1260 C CA . GLN A 1 151 ? -1.011 -2.097 -17.267 1.00 93.31 151 GLN A CA 1
ATOM 1261 C C . GLN A 1 151 ? -1.306 -0.750 -17.933 1.00 93.31 151 GLN A C 1
ATOM 1263 O O . GLN A 1 151 ? -0.493 -0.286 -18.732 1.00 93.31 151 GLN A O 1
ATOM 1268 N N . LYS A 1 152 ? -2.420 -0.098 -17.580 1.00 93.25 152 LYS A N 1
ATOM 1269 C CA . LYS A 1 152 ? -2.767 1.243 -18.087 1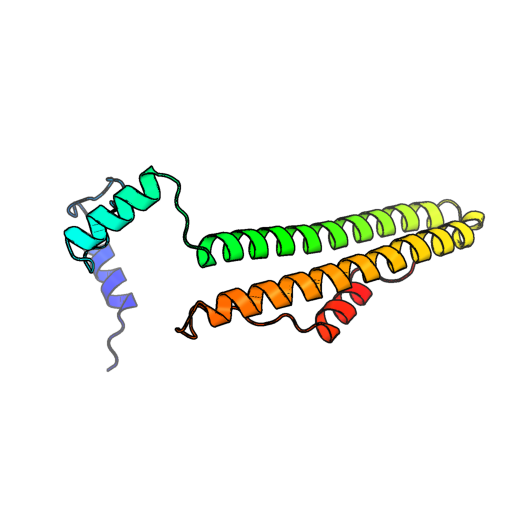.00 93.25 152 LYS A CA 1
ATOM 1270 C C . LYS A 1 152 ? -1.749 2.294 -17.660 1.00 93.25 152 LYS A C 1
ATOM 1272 O O . LYS A 1 152 ? -1.364 3.161 -18.438 1.00 93.25 152 LYS A O 1
ATOM 1277 N N . VAL A 1 153 ? -1.330 2.221 -16.403 1.00 92.00 153 VAL A N 1
ATOM 1278 C CA . VAL A 1 153 ? -0.456 3.206 -15.771 1.00 92.00 153 VAL A CA 1
ATOM 1279 C C . VAL A 1 153 ? 1.009 3.012 -16.184 1.00 92.00 153 VAL A C 1
ATOM 1281 O O . VAL A 1 153 ? 1.757 3.983 -16.321 1.00 92.00 153 VAL A O 1
ATOM 1284 N N . CYS A 1 154 ? 1.434 1.769 -16.405 1.00 93.12 154 CYS A N 1
ATOM 1285 C CA . CYS A 1 154 ? 2.770 1.412 -16.864 1.00 93.12 154 CYS A CA 1
ATOM 1286 C C . CYS A 1 154 ? 2.693 0.466 -18.081 1.00 93.12 154 CYS A C 1
ATOM 1288 O O . CYS A 1 154 ? 2.942 -0.741 -17.955 1.00 93.12 154 CYS A O 1
ATOM 1290 N N . PRO A 1 155 ? 2.344 0.993 -19.271 1.00 93.31 155 PRO A N 1
ATOM 1291 C CA . PRO A 1 155 ? 2.273 0.188 -20.486 1.00 93.31 155 PRO A CA 1
ATOM 1292 C C . PRO A 1 155 ? 3.674 -0.155 -21.010 1.00 93.31 155 PRO A C 1
ATOM 1294 O O . PRO A 1 155 ? 4.684 0.346 -20.501 1.00 93.31 155 PRO A O 1
ATOM 1297 N N . SER A 1 156 ? 3.731 -0.996 -22.041 1.00 91.75 156 SER A N 1
ATOM 1298 C CA . SER A 1 156 ? 4.956 -1.330 -22.779 1.00 91.75 156 SER A CA 1
ATOM 1299 C C . SER A 1 156 ? 5.504 -0.143 -23.572 1.00 91.75 156 SER A C 1
ATOM 1301 O O . SER A 1 156 ? 4.729 0.730 -23.983 1.00 91.75 156 SER A O 1
ATOM 1303 N N . LEU A 1 157 ? 6.831 -0.049 -23.720 1.00 88.12 157 LEU A N 1
ATOM 1304 C CA . LEU A 1 157 ? 7.536 1.108 -24.322 1.00 88.12 157 LEU A CA 1
ATOM 1305 C C . LEU A 1 157 ? 7.265 1.318 -25.813 1.00 88.12 157 LEU A C 1
ATOM 1307 O O . LEU A 1 157 ? 7.548 0.391 -26.601 1.00 88.12 157 LEU A O 1
#

Sequence (157 aa):
MPINVNKQIEEAMERGEFKNLPGEGKPLKLDTNPYLTSQARMANRLLKENGFTPRWIELEKEIKKEKTQLERLLKNLQGRRKRLQAIAQQYPHRREAISRSFEHERARGIEQYTEKLENLNRKIQRVNLLMPTRNRQYALINRAEALNDFQKVCPSL

Mean predicted aligned error: 8.43 Å

Foldseek 3Di:
DDDPVVVVVVVCVVVVVVPPPDQVPHDDPPLDDPPDDPVRSVVVVVCVVVVHDPPLVVLVVVLVVLVVVLVVLLVVLLVVQVVLVVVCVVPVVCVVVSLVVSVVVLVVSLVVSLVSLVVSQVSLVVSQVVPPDPVPGDDRDDSVVVSVVSCVSNPGD

Nearest PDB structures (foldseek):
  6qhd-assembly1_A  TM=3.704E-01  e=3.990E+00  Homo sapiens
  1bg1-assembly1_A  TM=3.963E-01  e=7.974E+00  Mus musculus

Secondary structure (DSSP, 8-state):
----HHHHHHHHHHTTTTTT-TTTTSPP-TT--TTS-HHHHHHHHHHHHTT---HHHHHHHHHHHHHHHHHHHHHHHHHHHHHHHHHHHH-GGGHHHHHHHHHHHHHHHHHHHHHHHHHHHHHHHHHHHH--SGGGPPPPP-HHHHHHHHHHHS---

pLDDT: mean 91.7, std 6.57, range [50.47, 97.31]

Solvent-accessible surface area (backbone atoms only — not comparable to full-atom values): 9288 Å² total; per-residue (Å²): 131,85,84,60,64,66,61,54,50,51,56,37,54,74,73,43,71,73,59,89,42,97,61,66,98,51,84,81,76,77,89,61,66,84,92,50,53,74,66,55,50,51,53,54,47,54,38,49,77,71,69,56,69,61,66,58,61,53,50,52,52,50,51,54,52,50,52,55,48,52,53,47,53,53,52,50,52,35,55,48,51,55,53,51,51,53,50,28,68,76,37,61,93,48,29,65,63,52,35,56,54,47,51,57,54,49,50,54,48,51,52,54,50,50,54,51,50,53,53,47,38,55,51,42,50,53,41,33,73,75,34,89,49,73,94,72,43,66,84,76,75,59,64,70,59,53,52,51,50,45,43,71,69,51,60,87,120